Protein AF-A0A8T7BYX2-F1 (afdb_monomer_lite)

Radius of gyration: 20.83 Å; chains: 1; bounding box: 48×26×58 Å

pLDDT: mean 93.36, std 5.11, range [63.94, 97.88]

Sequence (114 aa):
MDTTTEDILAMVAALPGLYGFVCWIRRVFNAQRAAGWAKANYPEEWNNLHWLAQRNNRAGVEILITKGLISGSEVQKYRARDEYLDKSTWVGLFISAILLLVILVFKFFASLIG

Structure (mmCIF, N/CA/C/O backbone):
data_AF-A0A8T7BYX2-F1
#
_entry.id   AF-A0A8T7BYX2-F1
#
loop_
_atom_site.group_PDB
_atom_site.id
_atom_site.type_symbol
_atom_site.label_atom_id
_atom_site.label_alt_id
_atom_site.label_comp_id
_atom_site.label_asym_id
_atom_site.label_entity_id
_atom_site.label_seq_id
_atom_site.pdbx_PDB_ins_code
_atom_site.Cartn_x
_atom_site.Cartn_y
_atom_site.Cartn_z
_atom_site.occupancy
_atom_site.B_iso_or_equiv
_atom_site.auth_seq_id
_atom_site.auth_comp_id
_atom_site.auth_asym_id
_atom_site.auth_atom_id
_atom_site.pdbx_PDB_model_num
ATOM 1 N N . MET A 1 1 ? 24.939 -1.117 -27.353 1.00 63.94 1 MET A N 1
ATOM 2 C CA . MET A 1 1 ? 24.859 -0.146 -26.244 1.00 63.94 1 MET A CA 1
ATOM 3 C C . MET A 1 1 ? 26.022 -0.456 -25.322 1.00 63.94 1 MET A C 1
ATOM 5 O O . MET A 1 1 ? 26.285 -1.635 -25.123 1.00 63.94 1 MET A O 1
ATOM 9 N N . ASP A 1 2 ? 26.794 0.536 -24.882 1.00 79.69 2 ASP A N 1
ATOM 10 C CA . ASP A 1 2 ? 27.871 0.293 -23.918 1.00 79.69 2 ASP A CA 1
ATOM 11 C C . ASP A 1 2 ? 27.276 0.067 -22.519 1.00 79.69 2 ASP A C 1
ATOM 13 O O . ASP A 1 2 ? 26.189 0.560 -22.213 1.00 79.69 2 ASP A O 1
ATOM 17 N N . THR A 1 3 ? 27.978 -0.687 -21.674 1.0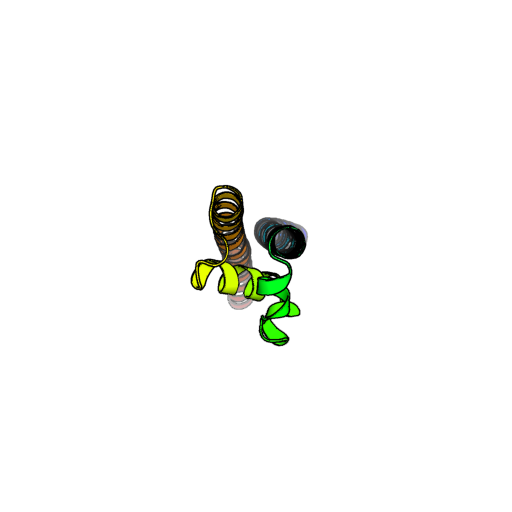0 80.44 3 THR A N 1
ATOM 18 C CA . THR A 1 3 ? 27.493 -1.121 -20.350 1.00 80.44 3 THR A CA 1
ATOM 19 C C . THR A 1 3 ? 27.063 0.049 -19.463 1.00 80.44 3 THR A C 1
ATOM 21 O O . THR A 1 3 ? 26.054 -0.035 -18.771 1.00 80.44 3 THR A O 1
ATOM 24 N N . THR A 1 4 ? 27.760 1.183 -19.562 1.00 86.69 4 THR A N 1
ATOM 25 C CA . THR A 1 4 ? 27.468 2.405 -18.803 1.00 86.69 4 THR A CA 1
ATOM 26 C C . THR A 1 4 ? 26.073 2.960 -19.100 1.00 86.69 4 THR A C 1
ATOM 28 O O . THR A 1 4 ? 25.350 3.354 -18.185 1.00 86.69 4 THR A O 1
ATOM 31 N N . THR A 1 5 ? 25.662 2.979 -20.372 1.00 86.06 5 THR A N 1
ATOM 32 C CA . THR A 1 5 ? 24.342 3.487 -20.768 1.00 86.06 5 THR A CA 1
ATOM 33 C C . THR A 1 5 ? 23.222 2.567 -20.278 1.00 86.06 5 THR A C 1
ATOM 35 O O . THR A 1 5 ? 22.164 3.043 -19.864 1.00 86.06 5 THR A O 1
ATOM 38 N N . GLU A 1 6 ? 23.446 1.250 -20.275 1.00 83.69 6 GLU A N 1
ATOM 39 C CA . GLU A 1 6 ? 22.452 0.281 -19.794 1.00 83.69 6 GLU A CA 1
ATOM 40 C C . GLU A 1 6 ? 22.212 0.404 -18.292 1.00 83.69 6 GLU A C 1
ATOM 42 O O . GLU A 1 6 ? 21.059 0.403 -17.855 1.00 83.69 6 GLU A O 1
ATOM 47 N N . ASP A 1 7 ? 23.287 0.571 -17.523 1.00 88.44 7 ASP A N 1
ATOM 48 C CA . ASP A 1 7 ? 23.215 0.743 -16.076 1.00 88.44 7 ASP A CA 1
ATOM 49 C C . ASP A 1 7 ? 22.448 2.020 -15.711 1.00 88.44 7 ASP A C 1
ATOM 51 O O . ASP A 1 7 ? 21.569 1.994 -14.847 1.00 88.44 7 ASP A O 1
ATOM 55 N N . ILE A 1 8 ? 22.701 3.127 -16.419 1.00 92.12 8 ILE A N 1
ATOM 56 C CA . ILE A 1 8 ? 21.977 4.390 -16.212 1.00 92.12 8 ILE A CA 1
ATOM 57 C C . ILE A 1 8 ? 20.483 4.218 -16.513 1.00 92.12 8 ILE A C 1
ATOM 59 O O . ILE A 1 8 ? 19.639 4.628 -15.712 1.00 92.12 8 ILE A O 1
ATOM 63 N N . LEU A 1 9 ? 20.129 3.589 -17.638 1.00 90.75 9 LEU A N 1
ATOM 64 C CA . LEU A 1 9 ? 18.729 3.358 -18.006 1.00 90.75 9 LEU A CA 1
ATOM 65 C C . LEU A 1 9 ? 18.019 2.435 -17.007 1.00 90.75 9 LEU A C 1
ATOM 67 O O . LEU A 1 9 ? 16.871 2.696 -16.640 1.00 90.75 9 LEU A O 1
ATOM 71 N N . ALA A 1 10 ? 18.703 1.399 -16.519 1.00 89.94 10 ALA A N 1
ATOM 72 C CA . ALA A 1 10 ? 18.177 0.512 -15.489 1.00 89.94 10 ALA A CA 1
ATOM 73 C C . ALA A 1 10 ? 17.950 1.251 -14.159 1.00 89.94 10 ALA A C 1
ATOM 75 O O . ALA A 1 10 ? 16.902 1.074 -13.534 1.00 89.94 10 ALA A O 1
ATOM 76 N N . MET A 1 11 ? 18.871 2.131 -13.746 1.00 93.38 11 MET A N 1
ATOM 77 C CA . MET A 1 11 ? 18.698 2.969 -12.552 1.00 93.38 11 MET A CA 1
ATOM 78 C C . MET A 1 11 ? 17.493 3.907 -12.686 1.00 93.38 11 MET A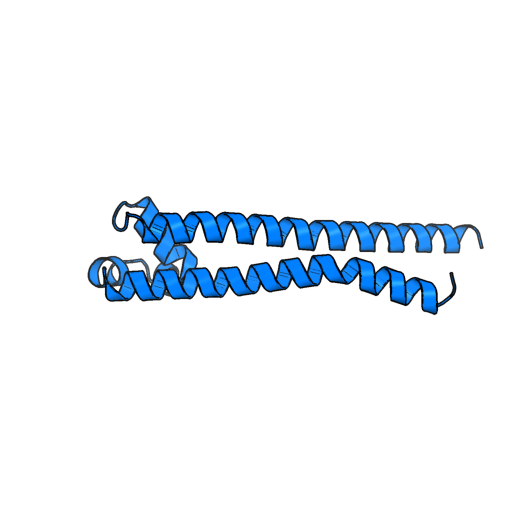 C 1
ATOM 80 O O . MET A 1 11 ? 16.674 3.988 -11.769 1.00 93.38 11 MET A O 1
ATOM 84 N N . VAL A 1 12 ? 17.339 4.572 -13.835 1.00 93.50 12 VAL A N 1
ATOM 85 C CA . VAL A 1 12 ? 16.182 5.439 -14.112 1.00 93.50 12 VAL A CA 1
ATOM 86 C C . VAL A 1 12 ? 14.878 4.639 -14.064 1.00 93.50 12 VAL A C 1
ATOM 88 O O . VAL A 1 12 ? 13.910 5.082 -13.447 1.00 93.50 12 VAL A O 1
ATOM 91 N N . ALA A 1 13 ? 14.857 3.439 -14.649 1.00 94.12 13 ALA A N 1
ATOM 92 C CA . ALA A 1 13 ? 13.699 2.552 -14.615 1.00 94.12 13 ALA A CA 1
ATOM 93 C C . ALA A 1 13 ? 13.374 2.040 -13.201 1.00 94.12 13 ALA A C 1
ATOM 95 O O 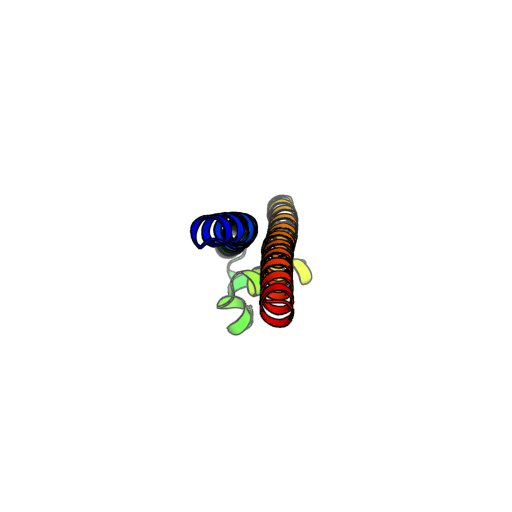. ALA A 1 13 ? 12.204 1.818 -12.883 1.00 94.12 13 ALA A O 1
ATOM 96 N N . ALA A 1 14 ? 14.375 1.883 -12.332 1.00 94.56 14 ALA A N 1
ATOM 97 C CA . ALA A 1 14 ? 14.194 1.417 -10.960 1.00 94.56 14 ALA A CA 1
ATOM 98 C C . ALA A 1 14 ? 13.586 2.481 -10.028 1.00 94.56 14 ALA A C 1
ATOM 100 O O . ALA A 1 14 ? 12.864 2.125 -9.095 1.00 94.56 14 ALA A O 1
ATOM 101 N N . LEU A 1 15 ? 13.828 3.778 -10.267 1.00 96.12 15 LEU A N 1
ATOM 102 C CA . LEU A 1 15 ? 13.369 4.861 -9.383 1.00 96.12 15 LEU A CA 1
ATOM 103 C C . LEU A 1 15 ? 11.840 4.871 -9.146 1.00 96.12 15 LEU A C 1
ATOM 105 O O . LEU A 1 15 ? 11.430 4.895 -7.980 1.00 96.12 15 LEU A O 1
ATOM 109 N N . PRO A 1 16 ? 10.970 4.791 -10.177 1.00 96.88 16 PRO A N 1
ATOM 110 C CA . PRO A 1 16 ? 9.523 4.687 -9.974 1.00 96.88 16 PRO A CA 1
ATOM 111 C C . PRO A 1 16 ? 9.116 3.427 -9.202 1.00 96.88 16 PRO A C 1
ATOM 113 O O . PRO A 1 16 ? 8.210 3.479 -8.368 1.00 96.88 16 PRO A O 1
ATOM 116 N N . GLY A 1 17 ? 9.808 2.307 -9.433 1.00 96.00 17 GLY A N 1
ATOM 117 C CA . GLY A 1 17 ? 9.540 1.036 -8.762 1.00 96.00 17 GLY A CA 1
ATOM 118 C C . GLY A 1 17 ? 9.868 1.106 -7.272 1.00 96.00 17 GLY A C 1
ATOM 119 O O . GLY A 1 17 ? 9.045 0.730 -6.436 1.00 96.00 17 GLY A O 1
ATOM 120 N N . LEU A 1 18 ? 11.024 1.685 -6.929 1.00 97.12 18 LEU A N 1
ATOM 121 C CA . LEU A 1 18 ? 11.419 1.969 -5.548 1.00 97.12 18 LEU A CA 1
ATOM 122 C C . LEU A 1 18 ? 10.425 2.907 -4.860 1.00 97.12 18 LEU A C 1
ATOM 124 O O . LEU A 1 18 ? 10.021 2.652 -3.726 1.00 97.12 18 LEU A O 1
ATOM 128 N N . TYR A 1 19 ? 9.983 3.963 -5.545 1.00 96.94 19 TYR A N 1
ATOM 129 C CA . TYR A 1 19 ? 8.953 4.853 -5.015 1.00 96.94 19 TYR A CA 1
ATOM 130 C C . TYR A 1 19 ? 7.639 4.104 -4.739 1.00 96.94 19 TYR A C 1
ATOM 132 O O . TYR A 1 19 ? 7.092 4.206 -3.637 1.00 96.94 19 TYR A O 1
ATOM 140 N N . GLY A 1 20 ? 7.171 3.289 -5.690 1.00 97.44 20 GLY A N 1
ATOM 141 C CA . GLY A 1 20 ? 5.966 2.473 -5.528 1.00 97.44 20 GLY A CA 1
ATOM 142 C C . GLY A 1 20 ? 6.065 1.495 -4.352 1.00 97.44 20 GLY A C 1
ATOM 143 O O . GLY A 1 20 ? 5.113 1.349 -3.575 1.00 97.44 20 GLY A O 1
ATOM 144 N N . PHE A 1 21 ? 7.244 0.899 -4.155 1.00 97.00 21 PHE A N 1
ATOM 145 C CA . PHE A 1 21 ? 7.549 0.032 -3.019 1.00 97.00 21 PHE A CA 1
ATOM 146 C C . PHE A 1 21 ? 7.541 0.786 -1.679 1.00 97.00 21 PHE A C 1
ATOM 148 O O . PHE A 1 21 ? 6.938 0.325 -0.708 1.00 97.00 21 PHE A O 1
ATOM 155 N N . VAL A 1 22 ? 8.120 1.989 -1.615 1.00 97.88 22 VAL A N 1
ATOM 156 C CA . VAL A 1 22 ? 8.048 2.840 -0.413 1.00 97.88 22 VAL A CA 1
ATOM 157 C C . VAL A 1 22 ? 6.599 3.229 -0.099 1.00 97.88 22 VAL A C 1
ATOM 159 O O . VAL A 1 22 ? 6.199 3.216 1.069 1.00 97.88 22 VAL A O 1
ATOM 162 N N . CYS A 1 23 ? 5.784 3.539 -1.111 1.00 97.62 23 CYS A N 1
ATOM 163 C CA . CYS A 1 23 ? 4.350 3.785 -0.936 1.00 97.62 23 CYS A CA 1
ATOM 164 C C . CYS A 1 23 ? 3.620 2.560 -0.368 1.00 97.62 23 CYS A C 1
ATOM 166 O O . CYS A 1 23 ? 2.799 2.712 0.540 1.00 97.62 23 CYS A O 1
ATOM 168 N N . TRP A 1 24 ? 3.986 1.354 -0.808 1.00 96.94 24 TRP A N 1
ATOM 169 C CA . TRP A 1 24 ? 3.417 0.111 -0.295 1.00 96.94 24 TRP A CA 1
ATOM 170 C C . TRP A 1 24 ? 3.765 -0.093 1.185 1.00 96.94 24 TRP A C 1
ATOM 172 O O . TRP A 1 24 ? 2.874 -0.330 2.002 1.00 96.94 24 TRP A O 1
ATOM 182 N N . ILE A 1 25 ? 5.028 0.121 1.572 1.00 97.00 25 ILE A N 1
ATOM 183 C CA . ILE A 1 25 ? 5.457 0.083 2.980 1.00 97.00 25 ILE A CA 1
ATOM 184 C C . ILE A 1 25 ? 4.675 1.108 3.814 1.00 97.00 25 ILE A C 1
ATOM 186 O O . ILE A 1 25 ? 4.129 0.790 4.873 1.00 97.00 25 ILE A O 1
ATOM 190 N N . ARG A 1 26 ? 4.575 2.353 3.332 1.00 97.12 26 ARG A N 1
ATOM 191 C CA . ARG A 1 26 ? 3.824 3.417 4.018 1.00 97.12 26 ARG A CA 1
ATOM 192 C C . ARG A 1 26 ? 2.356 3.051 4.204 1.00 97.12 26 ARG A C 1
ATOM 194 O O . ARG A 1 26 ? 1.766 3.427 5.215 1.00 97.12 26 ARG A O 1
ATOM 201 N N . ARG A 1 27 ? 1.775 2.309 3.263 1.00 95.81 27 ARG A N 1
ATOM 202 C CA . ARG A 1 27 ? 0.398 1.825 3.350 1.00 95.81 27 ARG A CA 1
ATOM 203 C C . ARG A 1 27 ? 0.232 0.776 4.445 1.00 95.81 27 ARG A C 1
ATOM 205 O O . ARG A 1 27 ? -0.731 0.847 5.204 1.00 95.81 27 ARG A O 1
ATOM 212 N N . VAL A 1 28 ? 1.191 -0.140 4.588 1.00 95.31 28 VAL A N 1
ATOM 213 C CA . VAL A 1 28 ? 1.205 -1.122 5.686 1.00 95.31 28 VAL A CA 1
ATOM 214 C C . VAL A 1 28 ? 1.245 -0.414 7.042 1.00 95.31 28 VAL A C 1
ATOM 216 O O . VAL A 1 28 ? 0.428 -0.714 7.913 1.00 95.31 28 VAL A O 1
ATOM 219 N N . PHE A 1 29 ? 2.116 0.586 7.206 1.00 96.38 29 PHE A N 1
ATOM 220 C CA . PHE A 1 29 ? 2.161 1.388 8.434 1.00 96.38 29 PHE A CA 1
ATOM 221 C C . PHE A 1 29 ? 0.877 2.196 8.670 1.00 96.38 29 PHE A C 1
ATOM 223 O O . PHE A 1 29 ? 0.433 2.323 9.811 1.00 96.38 29 PHE A O 1
ATOM 230 N N . ASN A 1 30 ? 0.251 2.717 7.610 1.00 95.94 30 ASN A N 1
ATOM 231 C CA . ASN A 1 30 ? -1.035 3.410 7.709 1.00 95.94 30 ASN A CA 1
ATOM 232 C C . ASN A 1 30 ? -2.130 2.477 8.256 1.00 95.94 30 ASN A C 1
ATOM 234 O O . ASN A 1 30 ? -2.843 2.846 9.186 1.00 95.94 30 ASN A O 1
ATOM 238 N N . ALA A 1 31 ? -2.208 1.245 7.743 1.00 95.25 31 ALA A N 1
ATOM 239 C CA . ALA A 1 31 ? -3.142 0.232 8.230 1.00 95.25 31 ALA A CA 1
ATOM 240 C C . ALA A 1 31 ? -2.844 -0.200 9.675 1.00 95.25 31 ALA A C 1
ATOM 242 O O . ALA A 1 31 ? -3.768 -0.358 10.468 1.00 95.25 31 ALA A O 1
ATOM 243 N N . GLN A 1 32 ? -1.569 -0.350 10.050 1.00 96.00 32 GLN A N 1
ATOM 244 C CA . GLN A 1 32 ? -1.179 -0.638 11.436 1.00 96.00 32 GLN A CA 1
ATOM 245 C C . GLN A 1 32 ? -1.616 0.471 12.396 1.00 96.00 32 GLN A C 1
ATOM 247 O O . GLN A 1 32 ? -2.157 0.181 13.460 1.00 96.00 32 GLN A O 1
ATOM 252 N N . ARG A 1 33 ? -1.420 1.739 12.017 1.00 95.31 33 ARG A N 1
ATOM 253 C CA . ARG A 1 33 ? -1.839 2.887 12.827 1.00 95.31 33 ARG A CA 1
ATOM 254 C C . ARG A 1 33 ? -3.358 2.945 12.977 1.00 95.31 33 ARG A C 1
ATOM 256 O O . ARG A 1 33 ? -3.837 3.119 14.092 1.00 95.31 33 ARG A O 1
ATOM 263 N N . ALA A 1 34 ? -4.101 2.757 11.886 1.00 95.19 34 ALA A N 1
ATOM 264 C CA . ALA A 1 34 ? -5.562 2.728 11.921 1.00 95.19 34 ALA A CA 1
ATOM 265 C C . ALA A 1 34 ? -6.092 1.563 12.774 1.00 95.19 34 ALA A C 1
ATOM 267 O O . ALA A 1 34 ? -7.001 1.755 13.574 1.00 95.19 34 ALA A O 1
ATOM 268 N N . ALA A 1 35 ? -5.477 0.381 12.679 1.00 95.50 35 ALA A N 1
ATOM 269 C CA . ALA A 1 35 ? -5.819 -0.762 13.520 1.00 95.50 35 ALA A CA 1
ATOM 270 C C . ALA A 1 35 ? -5.493 -0.514 14.997 1.00 95.50 35 ALA A C 1
ATOM 272 O O . ALA A 1 35 ? -6.284 -0.870 15.860 1.00 95.50 35 ALA A O 1
ATOM 273 N N . GLY A 1 36 ? -4.352 0.109 15.304 1.00 95.69 36 GLY A N 1
ATOM 274 C CA . GLY A 1 36 ? -4.001 0.499 16.671 1.00 95.69 36 GLY A CA 1
ATOM 275 C C . GLY A 1 36 ? -5.009 1.484 17.263 1.00 95.69 36 GLY A C 1
ATOM 276 O O . GLY A 1 36 ? -5.473 1.289 18.382 1.00 95.69 36 GLY A O 1
ATOM 277 N N . TRP A 1 37 ? -5.408 2.491 16.484 1.00 95.81 37 TRP A N 1
ATOM 278 C CA . TRP A 1 37 ? -6.471 3.416 16.870 1.00 95.81 37 TRP A CA 1
ATOM 279 C C . TRP A 1 37 ? -7.811 2.695 17.087 1.00 95.81 37 TRP A C 1
ATOM 281 O O . TRP A 1 37 ? -8.446 2.904 18.118 1.00 95.81 37 TRP A O 1
ATOM 291 N N . ALA A 1 38 ? -8.212 1.803 16.175 1.00 95.56 38 ALA A N 1
ATOM 292 C CA . ALA A 1 38 ? -9.455 1.044 16.296 1.00 95.56 38 ALA A CA 1
ATOM 293 C C . ALA A 1 38 ? -9.452 0.139 17.538 1.00 95.56 38 ALA A C 1
ATOM 295 O O . ALA A 1 38 ? -10.409 0.158 18.295 1.00 95.56 38 ALA A O 1
ATOM 296 N N . LYS A 1 39 ? -8.353 -0.572 17.818 1.00 95.31 39 LYS A N 1
ATOM 297 C CA . LYS A 1 39 ? -8.201 -1.399 19.030 1.00 95.31 39 LYS A CA 1
ATOM 298 C C . LYS A 1 39 ? -8.310 -0.592 20.324 1.00 95.31 39 LYS A C 1
ATOM 300 O O . LYS A 1 39 ? -8.795 -1.115 21.317 1.00 95.31 39 LYS A O 1
ATOM 305 N N . ALA A 1 40 ? -7.826 0.650 20.324 1.00 95.81 40 ALA A N 1
ATOM 306 C CA . ALA A 1 40 ? -7.843 1.505 21.507 1.00 95.81 40 ALA A CA 1
ATOM 307 C C . ALA A 1 40 ? -9.222 2.125 21.780 1.0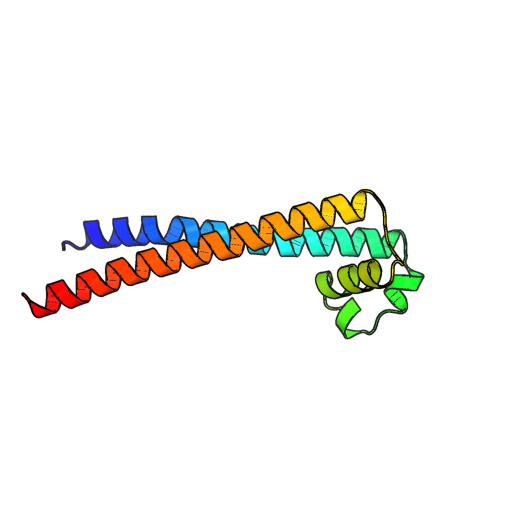0 95.81 40 ALA A C 1
ATOM 309 O O . ALA A 1 40 ? -9.576 2.316 22.937 1.00 95.81 40 ALA A O 1
ATOM 310 N N . ASN A 1 41 ? -9.984 2.448 20.729 1.00 95.44 41 ASN A N 1
ATOM 311 C CA . ASN A 1 41 ? -11.263 3.160 20.853 1.00 95.44 41 ASN A CA 1
ATOM 312 C C . ASN A 1 41 ? -12.489 2.241 20.732 1.00 95.44 41 ASN A C 1
ATOM 314 O O . ASN A 1 41 ? -13.540 2.569 21.267 1.00 95.44 41 ASN A O 1
ATOM 318 N N . TYR A 1 42 ? -12.342 1.106 20.048 1.00 95.19 42 TYR A N 1
ATOM 319 C CA . TYR A 1 42 ? -13.394 0.132 19.737 1.00 95.19 42 TYR A CA 1
ATOM 320 C C . TYR A 1 42 ? -12.898 -1.305 20.011 1.00 95.19 42 TYR A C 1
ATOM 322 O O . TYR A 1 42 ? -12.770 -2.127 19.091 1.00 95.19 42 TYR A O 1
ATOM 330 N N . PRO A 1 43 ? -12.491 -1.607 21.261 1.00 95.31 43 PRO A N 1
ATOM 331 C CA . PRO A 1 43 ? -11.858 -2.878 21.598 1.00 95.31 43 PRO A CA 1
ATOM 332 C C . PRO A 1 43 ? -12.815 -4.065 21.463 1.00 95.31 43 PRO A C 1
ATOM 334 O O . PRO A 1 43 ? -12.392 -5.136 21.027 1.00 95.31 43 PRO A O 1
ATOM 337 N N . GLU A 1 44 ? -14.092 -3.900 21.810 1.00 95.50 44 GLU A N 1
ATOM 338 C CA . GLU A 1 44 ? -15.074 -4.986 21.737 1.00 95.50 44 GLU A CA 1
ATOM 339 C C . GLU A 1 44 ? -15.375 -5.355 20.287 1.00 95.50 44 GLU A C 1
ATOM 341 O O . GLU A 1 44 ? -15.333 -6.524 19.904 1.00 95.50 44 GLU A O 1
ATOM 346 N N . GLU A 1 45 ? -15.586 -4.350 19.444 1.00 94.81 45 GLU A N 1
ATOM 347 C CA . GLU A 1 45 ? -15.833 -4.504 18.018 1.00 94.81 45 GLU A CA 1
ATOM 348 C C . GLU A 1 45 ? -14.642 -5.171 17.335 1.00 94.81 45 GLU A C 1
ATOM 350 O O . GLU A 1 45 ? -14.823 -6.075 16.517 1.00 94.81 45 GLU A O 1
ATOM 355 N N . TRP A 1 46 ? -13.420 -4.772 17.705 1.00 94.62 46 TRP A N 1
ATOM 356 C CA . TRP A 1 46 ? -12.200 -5.393 17.205 1.00 94.62 46 TRP A CA 1
ATOM 357 C C . TRP A 1 46 ? -12.071 -6.857 17.650 1.00 94.62 46 TRP A C 1
ATOM 359 O O . TRP A 1 46 ? -11.761 -7.732 16.835 1.00 94.62 46 TRP A O 1
ATOM 369 N N . ASN A 1 47 ? -12.316 -7.147 18.929 1.00 94.69 47 ASN A N 1
ATOM 370 C CA . ASN A 1 47 ? -12.203 -8.496 19.490 1.00 94.69 47 ASN A CA 1
ATOM 371 C C . ASN A 1 47 ? -13.271 -9.457 18.944 1.00 94.69 47 ASN A C 1
ATOM 373 O O . ASN A 1 47 ? -13.013 -10.656 18.844 1.00 94.69 47 ASN A O 1
ATOM 377 N N . ASN A 1 48 ? -14.412 -8.927 18.500 1.00 94.69 48 ASN A N 1
ATOM 378 C CA . ASN A 1 48 ? -15.484 -9.683 17.850 1.00 94.69 48 ASN A CA 1
ATOM 379 C C . ASN A 1 48 ? -15.245 -9.941 16.349 1.00 94.69 48 ASN A C 1
ATOM 381 O O . ASN A 1 48 ? -16.035 -10.631 15.697 1.00 94.69 48 ASN A O 1
ATOM 385 N N . LEU A 1 49 ? -14.171 -9.403 15.760 1.00 93.94 49 LEU A N 1
ATOM 386 C CA . LEU A 1 49 ? -13.787 -9.734 14.388 1.00 93.94 49 LEU A CA 1
ATOM 387 C C . LEU A 1 49 ? -13.323 -11.190 14.272 1.00 93.94 49 LEU A C 1
ATOM 389 O O . LEU A 1 49 ? -12.654 -11.730 15.149 1.00 93.94 49 LEU A O 1
ATOM 393 N N . HIS A 1 50 ? -13.581 -11.803 13.115 1.00 93.38 50 HIS A N 1
ATOM 394 C CA . HIS A 1 50 ? -12.994 -13.099 12.783 1.00 93.38 50 HIS A CA 1
ATOM 395 C C . HIS A 1 50 ? -11.458 -13.029 12.865 1.00 93.38 50 HIS A C 1
ATOM 397 O O . HIS A 1 50 ? -10.850 -12.059 12.405 1.00 93.38 50 HIS A O 1
ATOM 403 N N . TRP A 1 51 ? -10.814 -14.073 13.389 1.00 91.06 51 TRP A N 1
ATOM 404 C CA . TRP A 1 51 ? -9.374 -14.079 13.688 1.00 91.06 51 TRP A CA 1
ATOM 405 C C . TRP A 1 51 ? -8.479 -13.710 12.485 1.00 91.06 51 TRP A C 1
ATOM 407 O O . TRP A 1 51 ? -7.447 -13.057 12.650 1.00 91.06 51 TRP A O 1
ATOM 417 N N . LEU A 1 52 ? -8.882 -14.066 11.256 1.00 91.44 52 LEU A N 1
ATOM 418 C CA . LEU A 1 52 ? -8.182 -13.662 10.023 1.00 91.44 52 LEU A CA 1
ATOM 419 C C . LEU A 1 52 ? -8.164 -12.140 9.830 1.00 91.44 52 LEU A C 1
ATOM 421 O O . LEU A 1 52 ? -7.140 -11.572 9.450 1.00 91.44 52 LEU A O 1
ATOM 425 N N . ALA A 1 53 ? -9.283 -11.476 10.116 1.00 91.31 53 ALA A N 1
ATOM 426 C CA . ALA A 1 53 ? -9.394 -10.027 10.031 1.00 91.31 53 ALA A CA 1
ATOM 427 C C . ALA A 1 53 ? -8.603 -9.339 11.151 1.00 91.31 53 ALA A C 1
ATOM 429 O O . ALA A 1 53 ? -8.004 -8.296 10.923 1.00 91.31 53 ALA A O 1
ATOM 430 N N . GLN A 1 54 ? -8.515 -9.952 12.333 1.00 90.25 54 GLN A N 1
ATOM 431 C CA . GLN A 1 54 ? -7.684 -9.432 13.424 1.00 90.25 54 GLN A CA 1
ATOM 432 C C . GLN A 1 54 ? -6.187 -9.516 13.116 1.00 90.25 54 GLN A C 1
ATOM 434 O O . GLN A 1 54 ? -5.433 -8.605 13.465 1.00 90.25 54 GLN A O 1
ATOM 439 N N . ARG A 1 55 ? -5.745 -10.597 12.460 1.00 92.12 55 ARG A N 1
ATOM 440 C CA . ARG A 1 55 ? -4.344 -10.763 12.042 1.00 92.12 55 ARG A CA 1
ATOM 441 C C . ARG A 1 55 ? -3.953 -9.819 10.911 1.00 92.12 55 ARG A C 1
ATOM 443 O O . ARG A 1 55 ? -2.803 -9.392 10.846 1.00 92.12 55 ARG A O 1
ATOM 450 N N . ASN A 1 56 ? -4.890 -9.478 10.033 1.00 94.94 56 ASN A N 1
ATOM 451 C CA . ASN A 1 56 ? -4.658 -8.522 8.963 1.00 94.94 56 ASN A CA 1
ATOM 452 C C . ASN A 1 56 ? -5.227 -7.151 9.338 1.00 94.94 56 ASN A C 1
ATOM 454 O O . ASN A 1 56 ? -6.389 -6.862 9.074 1.00 94.94 56 ASN A O 1
ATOM 458 N N . ASN A 1 57 ? -4.373 -6.280 9.882 1.00 94.50 57 ASN A N 1
ATOM 459 C CA . ASN A 1 57 ? -4.745 -4.929 10.319 1.00 94.50 57 ASN A CA 1
ATOM 460 C C . ASN A 1 57 ? -5.579 -4.153 9.286 1.00 94.50 57 ASN A C 1
ATOM 462 O O . ASN A 1 57 ? -6.538 -3.487 9.658 1.00 94.50 57 ASN A O 1
ATOM 466 N N . ARG A 1 58 ? -5.249 -4.265 7.992 1.00 94.31 58 ARG A N 1
ATOM 467 C CA . ARG A 1 58 ? -6.001 -3.593 6.926 1.00 94.31 58 ARG A CA 1
ATOM 468 C C . ARG A 1 58 ? -7.405 -4.177 6.777 1.00 94.31 58 ARG A C 1
ATOM 470 O O . ARG A 1 58 ? -8.369 -3.425 6.733 1.00 94.31 58 ARG A O 1
ATOM 477 N N . ALA A 1 59 ? -7.517 -5.503 6.717 1.00 94.25 59 ALA A N 1
ATOM 478 C CA . ALA A 1 59 ? -8.809 -6.173 6.591 1.00 94.25 59 ALA A CA 1
ATOM 479 C C . ALA A 1 59 ? -9.692 -5.943 7.825 1.00 94.25 59 ALA A C 1
ATOM 481 O O . ALA A 1 59 ? -10.880 -5.682 7.681 1.00 94.25 59 ALA A O 1
ATOM 482 N N . GLY A 1 60 ? -9.115 -5.992 9.029 1.00 95.06 60 GLY A N 1
ATOM 483 C CA . GLY A 1 60 ? -9.836 -5.716 10.269 1.00 95.06 60 GLY A CA 1
ATOM 484 C C . GLY A 1 60 ? -10.431 -4.313 10.293 1.00 95.06 60 GLY A C 1
ATOM 485 O O . GLY A 1 60 ? -11.632 -4.165 10.505 1.00 95.06 60 GLY A O 1
ATOM 486 N N . VAL A 1 61 ? -9.621 -3.295 9.982 1.00 95.44 61 VAL A N 1
ATOM 487 C CA . VAL A 1 61 ? -10.094 -1.905 9.879 1.00 95.44 61 VAL A CA 1
ATOM 488 C C . VAL A 1 61 ? -11.189 -1.774 8.819 1.00 95.44 61 VAL A C 1
ATOM 490 O O . VAL A 1 61 ? -12.238 -1.203 9.102 1.00 95.44 61 VAL A O 1
ATOM 493 N N . GLU A 1 62 ? -11.001 -2.342 7.627 1.00 95.00 62 GLU A N 1
ATOM 494 C CA . GLU A 1 62 ? -11.972 -2.196 6.538 1.00 95.00 62 GLU A CA 1
ATOM 495 C C . GLU A 1 62 ? -13.317 -2.872 6.839 1.00 95.00 62 GLU A C 1
ATOM 497 O O . GLU A 1 62 ? -14.370 -2.334 6.494 1.00 95.00 62 GLU A O 1
ATOM 502 N N . ILE A 1 63 ? -13.311 -4.015 7.532 1.00 95.62 63 ILE A N 1
ATOM 503 C CA . ILE A 1 63 ? -14.543 -4.676 7.980 1.00 95.62 63 ILE A CA 1
ATOM 504 C C . ILE A 1 63 ? -15.285 -3.803 8.992 1.00 95.62 63 ILE A C 1
ATOM 506 O O . ILE A 1 63 ? -16.502 -3.661 8.881 1.00 95.62 63 ILE A O 1
ATOM 510 N N . LEU A 1 64 ? -14.575 -3.205 9.954 1.00 95.00 64 LEU A N 1
ATOM 511 C CA . LEU A 1 64 ? -15.195 -2.311 10.935 1.00 95.00 64 LEU A CA 1
ATOM 512 C C . LEU A 1 64 ? -15.815 -1.082 10.260 1.00 95.00 64 LEU A C 1
ATOM 514 O O . LEU A 1 64 ? -16.933 -0.703 10.605 1.00 95.00 64 LEU A O 1
ATOM 518 N N . ILE A 1 65 ? -15.133 -0.502 9.265 1.00 95.19 65 ILE A N 1
ATOM 519 C CA . ILE A 1 65 ? -15.668 0.626 8.490 1.00 95.19 65 ILE A CA 1
ATOM 520 C C . ILE A 1 65 ? -16.901 0.191 7.688 1.00 95.19 65 ILE A C 1
ATOM 522 O O . ILE A 1 65 ? -17.929 0.860 7.720 1.00 95.19 65 ILE A O 1
ATOM 526 N N . THR A 1 66 ? -16.823 -0.940 6.983 1.00 94.12 66 THR A N 1
ATOM 527 C CA . THR A 1 66 ? -17.899 -1.421 6.096 1.00 94.12 66 THR A CA 1
ATOM 528 C C . THR A 1 66 ? -19.159 -1.794 6.874 1.00 94.12 66 THR A C 1
ATOM 530 O O . THR A 1 66 ? -20.268 -1.585 6.391 1.00 94.12 66 THR A O 1
ATOM 533 N N . LYS A 1 67 ? -19.004 -2.302 8.101 1.00 94.38 67 LYS A N 1
ATOM 534 C CA . LYS A 1 67 ? -20.117 -2.573 9.020 1.00 94.38 67 LYS A CA 1
ATOM 535 C C . LYS A 1 67 ? -20.668 -1.316 9.704 1.00 94.38 67 LYS A C 1
ATOM 537 O O . LYS A 1 67 ? -21.632 -1.427 10.452 1.00 94.38 67 LYS A O 1
ATOM 542 N N . GLY A 1 68 ? -20.057 -0.150 9.490 1.00 93.25 68 GLY A N 1
ATOM 543 C CA . GLY A 1 68 ? -20.450 1.101 10.138 1.00 93.25 68 GLY A CA 1
ATOM 544 C C . GLY A 1 68 ? -20.122 1.163 11.632 1.00 93.25 68 GLY A C 1
ATOM 545 O O . GLY A 1 68 ? -20.660 2.015 12.327 1.00 93.25 68 GLY A O 1
ATOM 546 N N . LEU A 1 69 ? -19.255 0.275 12.131 1.00 93.25 69 LEU A N 1
ATOM 547 C CA . LEU A 1 69 ? -18.870 0.220 13.547 1.00 93.25 69 LEU A CA 1
ATOM 548 C C . LEU A 1 69 ? -17.869 1.318 13.912 1.00 93.25 69 LEU A C 1
ATOM 550 O O . LEU A 1 69 ? -17.833 1.770 15.051 1.00 93.25 69 LEU A O 1
ATOM 554 N N . ILE A 1 70 ? -17.070 1.760 12.937 1.00 92.38 70 ILE A N 1
ATOM 555 C CA . ILE A 1 70 ? -16.179 2.911 13.083 1.00 92.38 70 ILE A CA 1
ATOM 556 C C . ILE A 1 70 ? -16.438 3.919 11.966 1.00 92.38 70 ILE A C 1
ATOM 558 O O . ILE A 1 70 ? -16.581 3.563 10.795 1.00 92.38 70 ILE A O 1
ATOM 562 N N . SER A 1 71 ? -16.474 5.198 12.327 1.00 92.38 71 SER A N 1
ATOM 563 C CA . SER A 1 71 ? -16.728 6.303 11.403 1.00 92.38 71 SER A CA 1
ATOM 564 C C . SER A 1 71 ? -16.051 7.591 11.877 1.00 92.38 71 SER A C 1
ATOM 566 O O . SER A 1 71 ? -15.437 7.638 12.940 1.00 92.38 71 SER A O 1
ATOM 568 N N . GLY A 1 72 ? -16.171 8.660 11.088 1.00 91.88 72 GLY A N 1
ATOM 569 C CA . GLY A 1 72 ? -15.670 9.989 11.444 1.00 91.88 72 GLY A CA 1
ATOM 570 C C . GLY A 1 72 ? -14.369 10.372 10.742 1.00 91.88 72 GLY A C 1
ATOM 571 O O . GLY A 1 72 ? -13.959 9.764 9.750 1.00 91.88 72 GLY A O 1
ATOM 572 N N . SER A 1 73 ? -13.731 11.429 11.245 1.00 92.81 73 SER A N 1
ATOM 573 C CA . SER A 1 73 ? -12.595 12.079 10.580 1.00 92.81 73 SER A CA 1
ATOM 574 C C . SER A 1 73 ? -11.352 11.187 10.489 1.00 92.81 73 SER A C 1
ATOM 576 O O . SER A 1 73 ? -10.650 11.233 9.482 1.00 92.81 73 SER A O 1
ATOM 578 N N . GLU A 1 74 ? -11.095 10.328 11.480 1.00 91.56 74 GLU A N 1
ATOM 579 C CA . GLU A 1 74 ? -9.963 9.388 11.451 1.00 91.56 74 GLU A CA 1
ATOM 580 C C . GLU A 1 74 ? -10.110 8.331 10.349 1.00 91.56 74 GLU A C 1
ATOM 582 O O . GLU A 1 74 ? -9.156 8.056 9.618 1.00 91.56 74 GLU A O 1
ATOM 587 N N . VAL A 1 75 ? -11.325 7.813 10.141 1.00 93.56 75 VAL A N 1
ATOM 588 C CA . VAL A 1 75 ? -11.627 6.881 9.043 1.00 93.56 75 VAL A CA 1
ATOM 589 C C . VAL A 1 75 ? -11.445 7.557 7.683 1.00 93.56 75 VAL A C 1
ATOM 591 O O . VAL A 1 75 ? -10.863 6.966 6.773 1.00 93.56 75 VAL A O 1
ATOM 594 N N . GLN A 1 76 ? -11.889 8.809 7.539 1.00 94.56 76 GLN A N 1
ATOM 595 C CA . GLN A 1 76 ? -11.714 9.574 6.299 1.00 94.56 76 GLN A CA 1
ATOM 596 C C . GLN A 1 76 ? -10.233 9.833 5.992 1.00 94.56 76 GLN A C 1
ATOM 598 O O . GLN A 1 76 ? -9.795 9.598 4.866 1.00 94.56 76 GLN A O 1
ATOM 603 N N . LYS A 1 77 ? -9.440 10.244 6.992 1.00 94.06 77 LYS A N 1
ATOM 604 C CA . LYS A 1 77 ? -7.982 10.414 6.855 1.00 94.06 77 LYS A CA 1
ATOM 605 C C . LYS A 1 77 ? -7.303 9.108 6.453 1.00 94.06 77 LYS A C 1
ATOM 607 O O . LYS A 1 77 ? -6.443 9.112 5.572 1.00 94.06 77 LYS A O 1
ATOM 612 N N . TYR A 1 78 ? -7.690 7.997 7.083 1.00 94.56 78 TYR A N 1
ATOM 613 C CA . TYR A 1 78 ? -7.180 6.673 6.748 1.00 94.56 78 TYR A CA 1
ATOM 614 C C . TYR A 1 78 ? -7.485 6.309 5.291 1.00 94.56 78 TYR A C 1
ATOM 616 O O . TYR A 1 78 ? -6.548 5.979 4.563 1.00 94.56 78 TYR A O 1
ATOM 624 N N . ARG A 1 79 ? -8.749 6.422 4.854 1.00 94.88 79 ARG A N 1
ATOM 625 C CA . ARG A 1 79 ? -9.178 6.072 3.489 1.00 94.88 79 ARG A CA 1
ATOM 626 C C . ARG A 1 79 ? -8.519 6.937 2.425 1.00 94.88 79 ARG A C 1
ATOM 628 O O . ARG A 1 79 ? -7.955 6.391 1.484 1.00 94.88 79 ARG A O 1
ATOM 635 N N . ALA A 1 80 ? -8.510 8.258 2.607 1.00 95.44 80 ALA A N 1
ATOM 636 C CA . ALA A 1 80 ? -7.866 9.173 1.666 1.00 95.44 80 ALA A CA 1
ATOM 637 C C . ALA A 1 80 ? -6.372 8.849 1.499 1.00 95.44 80 ALA A C 1
ATOM 639 O O . ALA A 1 80 ? -5.833 8.856 0.392 1.00 95.44 80 ALA A O 1
ATOM 640 N N . ARG A 1 81 ? -5.697 8.508 2.605 1.00 95.44 81 ARG A N 1
ATOM 641 C CA . ARG A 1 81 ? -4.287 8.122 2.576 1.00 95.44 81 ARG A CA 1
ATOM 642 C C . ARG A 1 81 ? -4.063 6.727 1.989 1.00 95.44 81 ARG A C 1
ATOM 644 O O . ARG A 1 81 ? -3.085 6.559 1.266 1.00 95.44 81 ARG A O 1
ATOM 651 N N . ASP A 1 82 ? -4.915 5.744 2.285 1.00 95.75 82 ASP A N 1
ATOM 652 C CA . ASP A 1 82 ? -4.817 4.397 1.701 1.00 95.75 82 ASP A CA 1
ATOM 653 C C . ASP A 1 82 ? -5.012 4.441 0.185 1.00 95.75 82 ASP A C 1
ATOM 655 O O . ASP A 1 82 ? -4.203 3.867 -0.537 1.00 95.75 82 ASP A O 1
ATOM 659 N N . GLU A 1 83 ? -6.012 5.187 -0.292 1.00 96.00 83 GLU A N 1
ATOM 660 C CA . GLU A 1 83 ? -6.301 5.355 -1.717 1.00 96.00 83 GLU A CA 1
ATOM 661 C C . GLU A 1 83 ? -5.140 6.029 -2.456 1.00 96.00 83 GLU A C 1
ATOM 663 O O . GLU A 1 83 ? -4.701 5.545 -3.500 1.00 96.00 83 GLU A O 1
ATOM 668 N N . TYR A 1 84 ? -4.598 7.119 -1.903 1.00 96.12 84 TYR A N 1
ATOM 669 C CA . TYR A 1 84 ? -3.429 7.782 -2.481 1.00 96.12 84 TYR A CA 1
ATOM 670 C C . TYR A 1 84 ? -2.220 6.839 -2.552 1.00 96.12 84 TYR A C 1
ATOM 672 O O . TYR A 1 84 ? -1.561 6.750 -3.586 1.00 96.12 84 TYR A O 1
ATOM 680 N N . LEU A 1 85 ? -1.925 6.121 -1.464 1.00 96.31 85 LEU A N 1
ATOM 681 C CA . LEU A 1 85 ? -0.776 5.217 -1.415 1.00 96.31 85 LEU A CA 1
ATOM 682 C C . LEU A 1 85 ? -0.947 4.017 -2.351 1.00 96.31 85 LEU A C 1
ATOM 684 O O . LEU A 1 85 ? 0.026 3.632 -2.987 1.00 96.31 85 LEU A O 1
ATOM 688 N N . ASP A 1 86 ? -2.154 3.462 -2.469 1.00 96.12 86 ASP A N 1
ATOM 689 C CA . 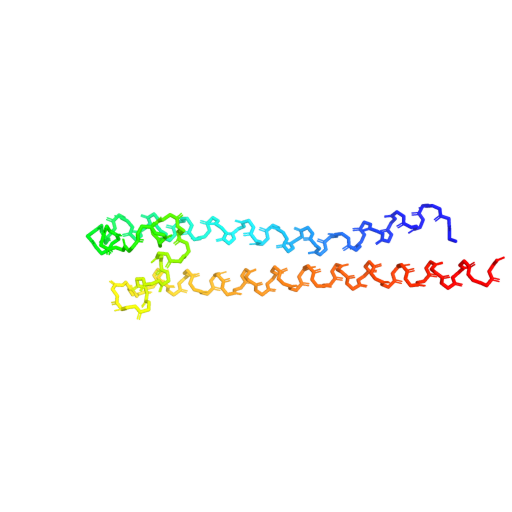ASP A 1 86 ? -2.468 2.380 -3.407 1.00 96.12 86 ASP A CA 1
ATOM 690 C C . ASP A 1 86 ? -2.227 2.801 -4.857 1.00 96.12 86 ASP A C 1
ATOM 692 O O . ASP A 1 86 ? -1.469 2.141 -5.570 1.00 96.12 86 ASP A O 1
ATOM 696 N N . LYS A 1 87 ? -2.793 3.947 -5.261 1.00 96.50 87 LYS A N 1
ATOM 697 C CA . LYS A 1 87 ? -2.594 4.505 -6.604 1.00 96.50 87 LYS A CA 1
ATOM 698 C C . LYS A 1 87 ? -1.113 4.743 -6.884 1.00 96.50 87 LYS A C 1
ATOM 700 O O . LYS A 1 87 ? -0.605 4.282 -7.901 1.00 96.50 87 LYS A O 1
ATOM 705 N N . SER A 1 88 ? -0.400 5.398 -5.968 1.00 95.94 88 SER A N 1
ATOM 706 C CA . SER A 1 88 ? 1.033 5.673 -6.123 1.00 95.94 88 SER A CA 1
ATOM 707 C C . SER A 1 88 ? 1.886 4.400 -6.177 1.00 95.94 88 SER A C 1
ATOM 709 O O . SER A 1 88 ? 2.843 4.348 -6.948 1.00 95.94 88 SER A O 1
ATOM 711 N N . THR A 1 89 ? 1.538 3.358 -5.413 1.00 97.12 89 THR A N 1
ATOM 712 C CA . THR A 1 89 ? 2.199 2.047 -5.492 1.00 97.12 89 THR A CA 1
ATOM 713 C C . THR A 1 89 ? 2.053 1.441 -6.878 1.00 97.12 89 THR A C 1
ATOM 715 O O . THR A 1 89 ? 3.059 1.089 -7.493 1.00 97.12 89 THR A O 1
ATOM 718 N N . TRP A 1 90 ? 0.824 1.346 -7.387 1.00 96.12 90 TRP A N 1
ATOM 719 C CA . TRP A 1 90 ? 0.571 0.733 -8.688 1.00 96.12 90 TRP A CA 1
ATOM 720 C C . TRP A 1 90 ? 1.176 1.532 -9.835 1.00 96.12 90 TRP A C 1
ATOM 722 O O . TRP A 1 90 ? 1.819 0.945 -10.698 1.00 96.12 90 TRP A O 1
ATOM 732 N N . VAL A 1 91 ? 1.048 2.860 -9.816 1.00 96.69 91 VAL A N 1
ATOM 733 C CA . VAL A 1 91 ? 1.648 3.733 -10.833 1.00 96.69 91 VAL A CA 1
ATOM 734 C C . VAL A 1 91 ? 3.171 3.590 -10.846 1.00 96.69 91 VAL A C 1
ATOM 736 O O . VAL A 1 91 ? 3.751 3.396 -11.911 1.00 96.69 91 VAL A O 1
ATOM 739 N N . GLY A 1 92 ? 3.825 3.625 -9.679 1.00 95.56 92 GLY A N 1
ATOM 740 C CA . GLY A 1 92 ? 5.281 3.491 -9.587 1.00 95.56 92 GLY A CA 1
ATOM 741 C C . GLY A 1 92 ? 5.791 2.146 -10.111 1.00 95.56 92 GLY A C 1
ATOM 742 O O . GLY A 1 92 ? 6.702 2.105 -10.940 1.00 95.56 92 GLY A O 1
ATOM 743 N N . LEU A 1 93 ? 5.164 1.044 -9.684 1.00 95.88 93 LEU A N 1
ATOM 744 C CA . LEU A 1 93 ? 5.530 -0.302 -10.136 1.00 95.88 93 LEU A CA 1
ATOM 745 C C . LEU A 1 93 ? 5.258 -0.501 -11.633 1.00 95.88 93 LEU A C 1
ATOM 747 O O . LEU A 1 93 ? 6.087 -1.079 -12.333 1.00 95.88 93 LEU A O 1
ATOM 751 N N . PHE A 1 94 ? 4.132 0.005 -12.138 1.00 97.44 94 PHE A N 1
ATOM 752 C CA . PHE A 1 94 ? 3.755 -0.139 -13.541 1.00 97.44 94 PHE A CA 1
ATOM 753 C C . PHE A 1 94 ? 4.679 0.649 -14.475 1.00 97.44 94 PHE A C 1
ATOM 755 O O . PHE A 1 94 ? 5.167 0.095 -15.458 1.00 97.44 94 PHE A O 1
ATOM 762 N N . ILE A 1 95 ? 4.985 1.910 -14.145 1.00 97.06 95 ILE A N 1
ATOM 763 C CA . ILE A 1 95 ? 5.936 2.723 -14.919 1.00 97.06 95 ILE A CA 1
ATOM 764 C C . ILE A 1 95 ? 7.311 2.047 -14.944 1.00 97.06 95 ILE A C 1
ATOM 766 O O . ILE A 1 95 ? 7.920 1.939 -16.005 1.00 97.06 95 ILE A O 1
ATOM 770 N N . SER A 1 96 ? 7.781 1.548 -13.798 1.00 97.06 96 SER A N 1
ATOM 771 C CA . SER A 1 96 ? 9.053 0.823 -13.709 1.00 97.06 96 SER A CA 1
ATOM 772 C C . SER A 1 96 ? 9.082 -0.414 -14.611 1.00 97.06 96 SER A C 1
ATOM 774 O O . SER A 1 96 ? 10.024 -0.597 -15.381 1.00 97.06 96 SER A O 1
ATOM 776 N N . ALA A 1 97 ? 8.018 -1.223 -14.582 1.00 96.56 97 ALA A N 1
ATOM 777 C CA . ALA A 1 97 ? 7.887 -2.410 -15.421 1.00 96.56 97 ALA A CA 1
ATOM 778 C C . ALA A 1 97 ? 7.872 -2.073 -16.921 1.00 96.56 97 ALA A C 1
ATOM 780 O O . ALA A 1 97 ? 8.538 -2.752 -17.700 1.00 96.56 97 ALA A O 1
ATOM 781 N N . ILE A 1 98 ? 7.169 -1.007 -17.327 1.00 97.44 98 ILE A N 1
ATOM 782 C CA . ILE A 1 98 ? 7.165 -0.539 -18.721 1.00 97.44 98 ILE A CA 1
ATOM 783 C C . ILE A 1 98 ? 8.563 -0.101 -19.150 1.00 97.44 98 ILE A C 1
ATOM 785 O O . ILE A 1 98 ? 9.017 -0.507 -20.216 1.00 97.44 98 ILE A O 1
ATOM 789 N N . LEU A 1 99 ? 9.255 0.707 -18.344 1.00 96.12 99 LEU A N 1
ATOM 790 C CA . LEU A 1 99 ? 10.593 1.191 -18.693 1.00 96.12 99 LEU A CA 1
ATOM 791 C C . LEU A 1 99 ? 11.578 0.030 -18.862 1.00 96.12 99 LEU A C 1
ATOM 793 O O . LEU A 1 99 ? 12.311 -0.011 -19.848 1.00 96.12 99 LEU A O 1
ATOM 797 N N . LEU A 1 100 ? 11.546 -0.952 -17.956 1.00 94.94 100 LEU A N 1
ATOM 798 C CA . LEU A 1 100 ? 12.356 -2.164 -18.078 1.00 94.94 100 LEU A CA 1
ATOM 799 C C . LEU A 1 100 ? 11.993 -2.973 -19.328 1.00 94.94 100 LEU A C 1
ATOM 801 O O . LEU A 1 100 ? 12.888 -3.414 -20.045 1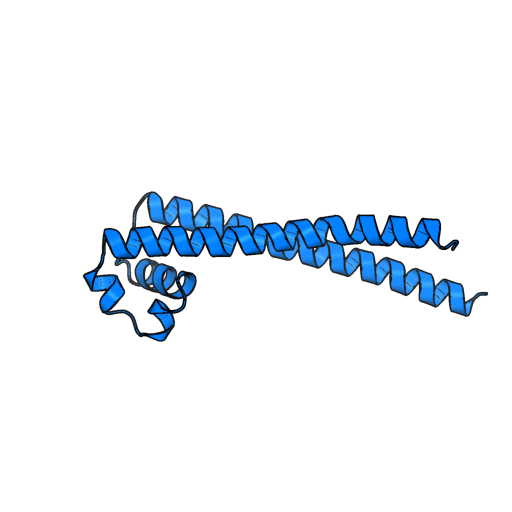.00 94.94 100 LEU A O 1
ATOM 805 N N . LEU A 1 101 ? 10.702 -3.132 -19.627 1.00 95.62 101 LEU A N 1
ATOM 806 C CA . LEU A 1 101 ? 10.247 -3.828 -20.830 1.00 95.62 101 LEU A CA 1
ATOM 807 C C . LEU A 1 101 ? 10.746 -3.133 -22.101 1.00 95.62 101 LEU A C 1
ATOM 809 O O . LEU A 1 101 ? 11.256 -3.799 -22.997 1.00 95.62 101 LEU A O 1
ATOM 813 N N . VAL A 1 102 ? 10.669 -1.804 -22.163 1.00 94.56 102 VAL A N 1
ATOM 814 C CA . VAL A 1 102 ? 11.189 -1.015 -23.285 1.00 94.56 102 VAL A CA 1
ATOM 815 C C . VAL A 1 102 ? 12.694 -1.245 -23.455 1.00 94.56 102 VAL A C 1
ATOM 817 O O . VAL A 1 102 ? 13.133 -1.564 -24.558 1.00 94.56 102 VAL A O 1
ATOM 820 N N . ILE A 1 103 ? 13.480 -1.170 -22.374 1.00 92.00 103 ILE A N 1
ATOM 821 C CA . ILE A 1 103 ? 14.932 -1.425 -22.407 1.00 92.00 103 ILE A CA 1
ATOM 822 C C . ILE A 1 103 ? 15.235 -2.840 -22.926 1.00 92.00 103 ILE A C 1
ATOM 824 O O . ILE A 1 103 ? 16.107 -3.014 -23.779 1.00 92.00 103 ILE A O 1
ATOM 828 N N . LEU A 1 104 ? 14.502 -3.852 -22.451 1.00 91.50 104 LEU A N 1
ATOM 829 C CA . LEU A 1 104 ? 14.671 -5.244 -22.881 1.00 91.50 104 LEU A CA 1
ATOM 830 C C . LEU A 1 104 ? 14.327 -5.443 -24.362 1.00 91.50 104 LEU A C 1
ATOM 832 O O . LEU A 1 104 ? 15.061 -6.126 -25.073 1.00 91.50 104 LEU A O 1
ATOM 836 N N . VAL A 1 105 ? 13.245 -4.825 -24.839 1.00 93.38 105 VAL A N 1
ATOM 837 C CA . VAL A 1 105 ? 12.846 -4.875 -26.251 1.00 93.38 105 VAL A CA 1
ATOM 838 C C . VAL A 1 105 ? 13.914 -4.229 -27.134 1.00 93.38 105 VAL A C 1
ATOM 840 O O . VAL A 1 105 ? 14.329 -4.829 -28.124 1.00 93.38 105 VAL A O 1
ATOM 843 N N . PHE A 1 106 ? 14.425 -3.054 -26.755 1.00 89.75 106 PHE A N 1
ATOM 844 C CA . PHE A 1 106 ? 15.520 -2.406 -27.483 1.00 89.75 106 PHE A CA 1
ATOM 845 C C . PHE A 1 106 ? 16.774 -3.283 -27.543 1.00 89.75 106 PHE A C 1
ATOM 847 O O . PHE A 1 106 ? 17.372 -3.416 -28.611 1.00 89.75 106 PHE A O 1
ATOM 854 N N . LYS A 1 107 ? 17.145 -3.929 -26.430 1.00 87.88 107 LYS A N 1
ATOM 855 C CA . LYS A 1 107 ? 18.263 -4.884 -26.394 1.00 87.88 107 LYS A CA 1
ATOM 856 C C . LYS A 1 107 ? 18.063 -6.050 -27.353 1.00 87.88 107 LYS A C 1
ATOM 858 O O . LYS A 1 107 ? 18.979 -6.398 -28.093 1.00 87.88 107 LYS A O 1
ATOM 863 N N . PHE A 1 108 ? 16.871 -6.638 -27.344 1.00 91.19 108 PHE A N 1
ATOM 864 C CA . PHE A 1 108 ? 16.539 -7.760 -28.210 1.00 91.19 108 PHE A CA 1
ATOM 865 C C . PHE A 1 108 ? 16.680 -7.390 -29.692 1.00 91.19 108 PHE A C 1
ATOM 867 O O . PHE A 1 108 ? 17.353 -8.096 -30.437 1.00 91.19 108 PHE A O 1
ATOM 874 N N . PHE A 1 109 ? 16.132 -6.245 -30.110 1.00 91.19 109 PHE A N 1
ATOM 875 C CA . PHE A 1 109 ? 16.270 -5.777 -31.491 1.00 91.19 109 PHE A CA 1
ATOM 876 C C . PHE A 1 109 ? 17.714 -5.425 -31.863 1.00 91.19 109 PHE A C 1
ATOM 878 O O . PHE A 1 109 ? 18.154 -5.770 -32.957 1.00 91.19 109 PHE A O 1
ATOM 885 N N . ALA A 1 110 ? 18.475 -4.797 -30.962 1.00 86.56 110 ALA A N 1
ATOM 886 C CA . ALA A 1 110 ? 19.887 -4.507 -31.206 1.00 86.56 110 ALA A CA 1
ATOM 887 C C . ALA A 1 110 ? 20.714 -5.788 -31.422 1.00 86.56 110 ALA A C 1
ATOM 889 O O . ALA A 1 110 ? 21.587 -5.804 -32.282 1.00 86.56 110 ALA A O 1
ATOM 890 N N . SER A 1 111 ? 20.403 -6.864 -30.692 1.00 87.88 111 SER A N 1
ATOM 891 C CA . SER A 1 111 ? 21.046 -8.177 -30.842 1.00 87.88 111 SER A CA 1
ATOM 892 C C . SER A 1 111 ? 20.637 -8.940 -32.107 1.00 87.88 111 SER A C 1
ATOM 894 O O . SER A 1 111 ? 21.299 -9.913 -32.446 1.00 87.88 111 SER A O 1
ATOM 896 N N . LEU A 1 112 ? 19.523 -8.583 -32.751 1.00 87.00 112 LEU A N 1
ATOM 897 C CA . LEU A 1 112 ? 19.075 -9.224 -33.994 1.00 87.00 112 LEU A CA 1
ATOM 898 C C . LEU A 1 112 ? 19.680 -8.577 -35.243 1.00 87.00 112 LEU A C 1
ATOM 900 O O . LEU A 1 112 ? 19.743 -9.217 -36.289 1.00 87.00 112 LEU A O 1
ATOM 904 N N . ILE A 1 113 ? 20.038 -7.294 -35.152 1.00 86.31 113 ILE A N 1
ATOM 905 C CA . ILE A 1 113 ? 20.532 -6.491 -36.279 1.00 86.31 113 ILE A CA 1
ATOM 906 C C . ILE A 1 113 ? 22.069 -6.439 -36.302 1.00 86.31 113 ILE A C 1
ATOM 908 O O . ILE A 1 113 ? 22.645 -6.247 -37.372 1.00 86.31 113 ILE A O 1
ATOM 912 N N . GLY A 1 114 ? 22.720 -6.580 -35.142 1.00 65.44 114 GLY A N 1
ATOM 913 C CA . GLY A 1 114 ? 24.179 -6.698 -35.011 1.00 65.44 114 GLY A CA 1
ATOM 914 C C . GLY A 1 114 ? 24.640 -8.144 -35.037 1.00 65.44 114 GLY A C 1
ATOM 915 O O . GLY A 1 114 ? 25.699 -8.388 -35.654 1.00 65.44 114 GLY A O 1
#

Secondary structure (DSSP, 8-state):
--HHHHHHHHHHHHHHHHHHHHHHHHHHHHHHHHHHHHHHH-HHHHHTS-HHHHHSHHHHHHHHHHTTSS-SHHHHHHHHHHHHHHHHHHHHHHHHHHHHHHHHHHHHHHHHH-

Foldseek 3Di:
DDPVVLVVLLVVLCVLQVQLVVLVVVLQVLLVVLLVVCCVPPVVLLVPDDVVCNVRSNSSNVVCVVVVVDDDDSNVVSVVSNVVSNVSNCRSNVSSVVSVVVSVVVVVVVVVVD